Protein AF-A0A2G9HMK8-F1 (afdb_monomer_lite)

Organism: NCBI:txid429701

Foldseek 3Di:
DDDDDPDDDPVPDDPPDWDWDQDPPSPDTDTD

Secondary structure (DSSP, 8-state):
---------GGG--TT---EEEPGGGS-EEE-

Structure (mmCIF, N/CA/C/O backbone):
data_AF-A0A2G9HMK8-F1
#
_entry.id   AF-A0A2G9HMK8-F1
#
loop_
_atom_site.group_PDB
_atom_site.id
_atom_site.type_symbol
_atom_site.label_atom_id
_atom_site.label_alt_id
_atom_site.label_comp_id
_atom_site.label_asym_id
_atom_site.label_entity_id
_atom_site.label_seq_id
_atom_site.pdbx_PDB_ins_code
_atom_site.Cartn_x
_atom_site.Cartn_y
_atom_site.Cartn_z
_atom_site.occupancy
_atom_site.B_iso_or_equiv
_atom_site.auth_seq_id
_atom_site.auth_comp_id
_atom_site.auth_asym_id
_atom_site.auth_atom_id
_atom_site.pdbx_PDB_model_num
ATOM 1 N N . MET A 1 1 ? -4.513 -14.607 -24.114 1.00 66.88 1 MET A N 1
ATOM 2 C CA . MET A 1 1 ? -4.318 -14.893 -22.676 1.00 66.88 1 MET A CA 1
ATOM 3 C C . MET A 1 1 ? -4.670 -13.635 -21.897 1.00 66.88 1 MET A C 1
ATOM 5 O O . MET A 1 1 ? -4.094 -12.600 -22.198 1.00 66.88 1 MET A O 1
ATOM 9 N N . GLY A 1 2 ? -5.677 -13.679 -21.020 1.00 82.38 2 GLY A N 1
ATOM 10 C CA . GLY A 1 2 ? -6.166 -12.501 -20.288 1.00 82.38 2 GLY A CA 1
ATOM 11 C C . GLY A 1 2 ? -5.257 -12.080 -19.128 1.00 82.38 2 GLY A C 1
ATOM 12 O O . GLY A 1 2 ? -4.399 -12.847 -18.697 1.00 82.38 2 GLY A O 1
ATOM 13 N N . LEU A 1 3 ? -5.459 -10.861 -18.622 1.00 79.56 3 LEU A N 1
ATOM 14 C CA . LEU A 1 3 ? -4.790 -10.364 -17.420 1.00 79.56 3 LEU A CA 1
ATOM 15 C C . LEU A 1 3 ? -5.318 -11.117 -16.191 1.00 79.56 3 LEU A C 1
ATOM 17 O O . LEU A 1 3 ? -6.494 -10.999 -15.849 1.00 79.56 3 LEU A O 1
ATOM 21 N N . LEU A 1 4 ? -4.448 -11.861 -15.511 1.00 82.81 4 LEU A N 1
ATOM 22 C CA . LEU A 1 4 ? -4.754 -12.423 -14.197 1.00 82.81 4 LEU A CA 1
ATOM 23 C C . LEU A 1 4 ? -4.680 -11.297 -13.159 1.00 82.81 4 LEU A C 1
ATOM 25 O O . LEU A 1 4 ? -3.620 -10.714 -12.941 1.00 82.81 4 LEU A O 1
ATOM 29 N N . SER A 1 5 ? -5.815 -10.974 -12.537 1.00 81.25 5 SER A N 1
ATOM 30 C CA . SER A 1 5 ? -5.920 -9.952 -11.494 1.00 81.25 5 SER A CA 1
ATOM 31 C C . SER A 1 5 ? -6.647 -10.518 -10.278 1.00 81.25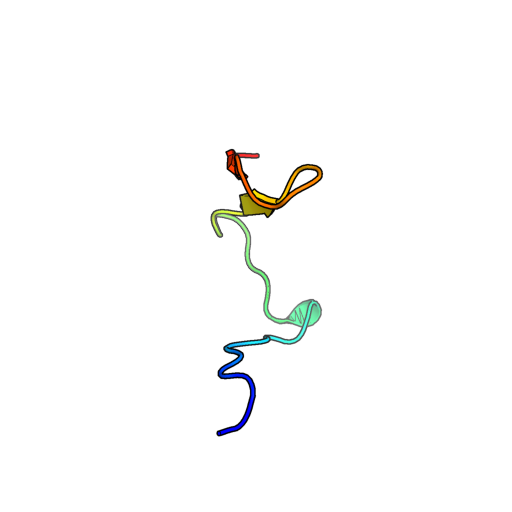 5 SER A C 1
ATOM 33 O O . SER A 1 5 ? -7.757 -11.022 -10.403 1.00 81.25 5 SER A O 1
ATOM 35 N N . ASN A 1 6 ? -6.033 -10.390 -9.099 1.00 83.50 6 ASN A N 1
ATOM 36 C CA . ASN A 1 6 ? -6.648 -10.695 -7.802 1.00 83.50 6 ASN A CA 1
ATOM 37 C C . ASN A 1 6 ? -7.182 -9.410 -7.146 1.00 83.50 6 ASN A C 1
ATOM 39 O O . ASN A 1 6 ? -6.874 -9.109 -5.994 1.00 83.50 6 ASN A O 1
ATOM 43 N N . ARG A 1 7 ? -7.907 -8.585 -7.911 1.00 87.56 7 ARG A N 1
ATOM 44 C CA . ARG A 1 7 ? -8.458 -7.322 -7.403 1.00 87.56 7 ARG A CA 1
ATOM 45 C C . ARG A 1 7 ? -9.478 -7.603 -6.295 1.00 87.56 7 ARG A C 1
ATOM 47 O O . ARG A 1 7 ? -10.370 -8.424 -6.478 1.00 87.56 7 ARG A O 1
ATOM 54 N N . ILE A 1 8 ? -9.381 -6.865 -5.192 1.00 90.81 8 ILE A N 1
ATOM 55 C CA . ILE A 1 8 ? -10.365 -6.868 -4.102 1.00 90.81 8 ILE A CA 1
ATOM 56 C C . ILE A 1 8 ? -11.101 -5.527 -4.035 1.00 90.81 8 ILE A C 1
ATOM 58 O O . ILE A 1 8 ? -10.597 -4.505 -4.505 1.00 90.81 8 ILE A O 1
ATOM 62 N N . GLU A 1 9 ? -12.290 -5.528 -3.438 1.00 94.06 9 GLU A N 1
ATOM 63 C CA . GLU A 1 9 ? -13.014 -4.299 -3.108 1.00 94.06 9 GLU A CA 1
ATOM 64 C C . GLU A 1 9 ? -12.297 -3.526 -1.994 1.00 94.06 9 GLU A C 1
ATOM 66 O O . GLU A 1 9 ? -11.767 -4.113 -1.049 1.00 94.06 9 GLU A O 1
ATOM 71 N N . ARG A 1 10 ? -12.309 -2.188 -2.065 1.00 89.62 10 ARG A N 1
ATOM 72 C CA . ARG A 1 10 ? -11.612 -1.338 -1.080 1.00 89.62 10 ARG A CA 1
ATOM 73 C C . ARG A 1 10 ? -12.178 -1.498 0.333 1.00 89.62 10 ARG A C 1
ATOM 75 O O . ARG A 1 10 ? -11.436 -1.373 1.299 1.00 89.62 10 ARG A O 1
ATOM 82 N N . SER A 1 11 ? -13.472 -1.792 0.451 1.00 95.19 11 SER A N 1
ATOM 83 C CA . SER A 1 11 ? -14.140 -2.071 1.728 1.00 95.19 11 SER A CA 1
ATOM 84 C C . SER A 1 11 ? -13.670 -3.364 2.396 1.00 95.19 11 SER A C 1
ATOM 86 O O . SER A 1 11 ? -13.943 -3.563 3.574 1.00 95.19 11 SER A O 1
ATOM 88 N N . SER A 1 12 ? -12.991 -4.246 1.659 1.00 94.81 12 SER A N 1
ATOM 89 C CA . SER A 1 12 ? -12.457 -5.500 2.190 1.00 94.81 12 SER A CA 1
ATOM 90 C C . SER A 1 12 ? -11.080 -5.341 2.838 1.00 94.81 12 SER A C 1
ATOM 92 O O . SER A 1 12 ? -10.616 -6.295 3.459 1.00 94.81 12 SER A O 1
ATOM 94 N N . LEU A 1 13 ? -10.439 -4.171 2.701 1.00 92.12 13 LEU A N 1
ATOM 95 C CA . LEU A 1 13 ? -9.166 -3.868 3.358 1.00 92.12 13 LEU A CA 1
ATOM 96 C C . LEU A 1 13 ? -9.345 -3.805 4.875 1.00 92.12 13 LEU A C 1
ATOM 98 O O . LEU A 1 13 ? -10.289 -3.190 5.380 1.00 92.12 13 LEU A O 1
ATOM 102 N N . LYS A 1 14 ? -8.405 -4.409 5.597 1.00 93.69 14 LYS A N 1
ATOM 103 C CA . LYS A 1 14 ? -8.391 -4.465 7.058 1.00 93.69 14 LYS A CA 1
ATOM 104 C C . LYS A 1 14 ? -7.135 -3.804 7.610 1.00 93.69 14 LYS A C 1
ATOM 106 O O . LYS A 1 14 ? -6.106 -3.694 6.949 1.00 93.69 14 LYS A O 1
ATOM 111 N N . LEU A 1 15 ? -7.223 -3.361 8.863 1.00 91.62 15 LEU A N 1
ATOM 112 C CA . LEU A 1 15 ? -6.046 -2.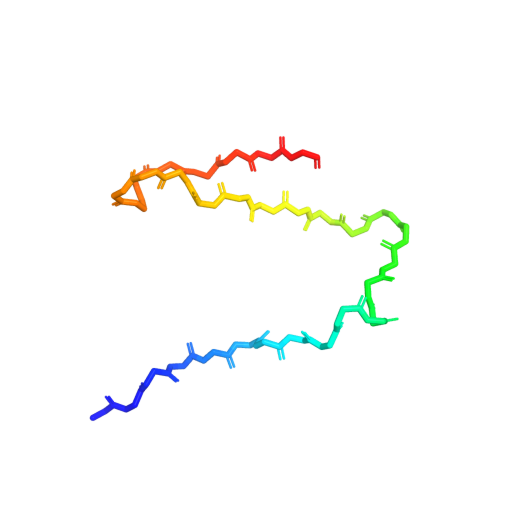918 9.605 1.00 91.62 15 LEU A CA 1
ATOM 113 C C . LEU A 1 15 ? -5.035 -4.065 9.698 1.00 91.62 15 LEU A C 1
ATOM 115 O O . LEU A 1 15 ? -5.401 -5.182 10.059 1.00 91.62 15 LEU A O 1
ATOM 119 N N . GLY A 1 16 ? -3.775 -3.761 9.394 1.00 90.38 16 GLY A N 1
ATOM 120 C CA . GLY A 1 16 ? -2.689 -4.740 9.359 1.00 90.38 16 GLY A CA 1
ATOM 121 C C . GLY A 1 16 ? -2.458 -5.393 7.994 1.00 90.38 16 GLY A C 1
ATOM 122 O O . GLY A 1 16 ? -1.475 -6.116 7.854 1.00 90.38 16 GLY A O 1
ATOM 123 N N . ASP A 1 17 ? -3.297 -5.130 6.985 1.00 91.19 17 ASP A N 1
ATOM 124 C CA . ASP A 1 17 ? -2.999 -5.559 5.617 1.00 91.19 17 ASP A CA 1
ATOM 125 C C . ASP A 1 17 ? -1.770 -4.809 5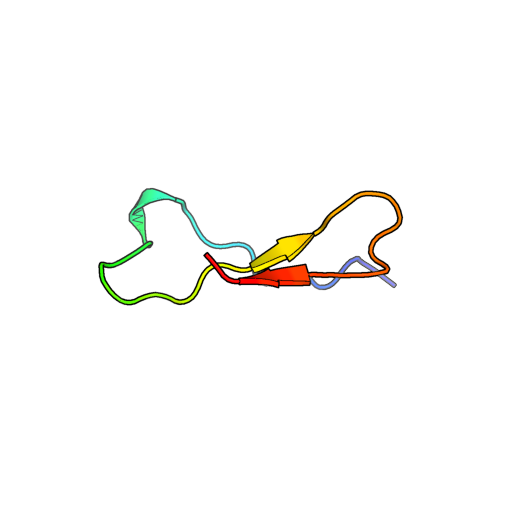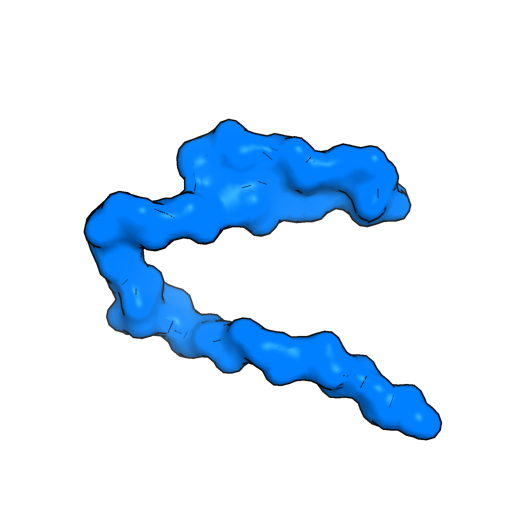.083 1.00 91.19 17 ASP A C 1
ATOM 127 O O . ASP A 1 17 ? -1.698 -3.581 5.141 1.00 91.19 17 ASP A O 1
ATOM 131 N N . HIS A 1 18 ? -0.816 -5.551 4.520 1.00 87.38 18 HIS A N 1
ATOM 132 C CA . HIS A 1 18 ? 0.351 -4.967 3.864 1.00 87.38 18 HIS A CA 1
ATOM 133 C C . HIS A 1 18 ? -0.029 -4.403 2.497 1.00 87.38 18 HIS A C 1
ATOM 135 O O . HIS A 1 18 ? -0.556 -5.116 1.636 1.00 87.38 18 HIS A O 1
ATOM 141 N N . ILE A 1 19 ? 0.285 -3.127 2.274 1.00 86.50 19 ILE A N 1
ATOM 142 C CA . ILE A 1 19 ? -0.003 -2.440 1.018 1.00 86.50 19 ILE A CA 1
ATOM 143 C C . ILE A 1 19 ? 1.310 -2.146 0.298 1.00 86.50 19 ILE A C 1
ATOM 145 O O . ILE A 1 19 ? 2.212 -1.496 0.823 1.00 86.50 19 ILE A O 1
ATOM 149 N N . TYR A 1 20 ? 1.384 -2.589 -0.955 1.00 82.81 20 TYR A N 1
ATOM 150 C CA . TYR A 1 20 ? 2.481 -2.267 -1.856 1.00 82.81 20 TYR A CA 1
ATOM 151 C C . TYR A 1 20 ? 1.983 -1.355 -2.968 1.00 82.81 20 TYR A C 1
ATOM 153 O O . TYR A 1 20 ? 0.998 -1.653 -3.644 1.00 82.81 20 TYR A O 1
ATOM 161 N N . SER A 1 21 ? 2.682 -0.242 -3.170 1.00 82.31 21 SER A N 1
ATOM 162 C CA . SER A 1 21 ? 2.401 0.687 -4.264 1.00 82.31 21 SER A CA 1
ATOM 163 C C . SER A 1 21 ? 3.486 0.588 -5.326 1.00 82.31 21 SER A C 1
ATOM 165 O O . SER A 1 21 ? 4.665 0.825 -5.046 1.00 82.31 21 SER A O 1
ATOM 167 N N . TRP A 1 22 ? 3.089 0.269 -6.557 1.00 82.25 22 TRP A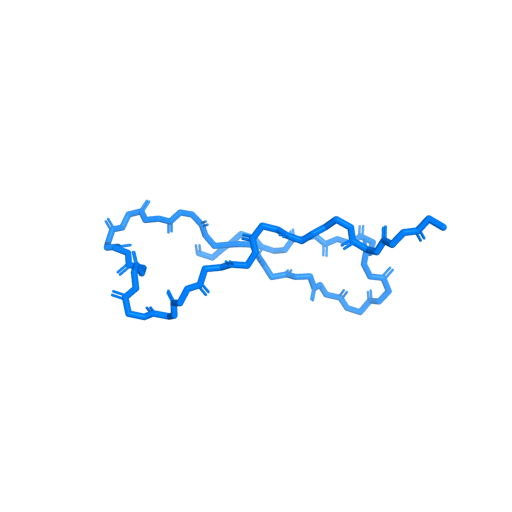 N 1
ATOM 168 C CA . TRP A 1 22 ? 3.991 0.281 -7.704 1.00 82.25 22 TRP A CA 1
ATOM 169 C C . TRP A 1 22 ? 4.331 1.721 -8.085 1.00 82.25 22 TRP A C 1
ATOM 171 O O . TRP A 1 22 ? 3.450 2.540 -8.352 1.00 82.25 22 TRP A O 1
ATOM 181 N N . ARG A 1 23 ? 5.625 2.034 -8.096 1.00 79.06 23 ARG A N 1
ATOM 182 C CA . ARG A 1 23 ? 6.158 3.311 -8.588 1.00 79.06 23 ARG A CA 1
ATOM 183 C C . ARG A 1 23 ? 6.311 3.244 -10.124 1.00 79.06 23 ARG A C 1
ATOM 185 O O . ARG A 1 23 ? 6.142 2.163 -10.699 1.00 79.06 23 ARG A O 1
ATOM 192 N N . PRO A 1 24 ? 6.577 4.376 -10.811 1.00 79.50 24 PRO A N 1
ATOM 193 C CA . PRO A 1 24 ? 6.644 4.420 -12.271 1.00 79.50 24 PRO A CA 1
ATOM 194 C C . PRO A 1 24 ? 7.500 3.294 -12.859 1.00 79.50 24 PRO A C 1
ATOM 196 O O . PRO A 1 24 ? 8.511 2.911 -12.277 1.00 79.50 24 PRO A O 1
ATOM 199 N N . ALA A 1 25 ? 7.075 2.775 -14.012 1.00 79.88 25 ALA A N 1
ATOM 200 C CA . ALA A 1 25 ? 7.697 1.654 -14.723 1.00 79.88 25 ALA A CA 1
ATOM 201 C C . ALA A 1 25 ? 7.637 0.274 -14.031 1.00 79.88 25 ALA A C 1
ATOM 203 O O . ALA A 1 25 ? 8.198 -0.674 -14.570 1.00 79.88 25 ALA A O 1
ATOM 204 N N . TYR A 1 26 ? 6.938 0.119 -12.896 1.00 76.12 26 TYR A N 1
ATOM 205 C CA . TYR A 1 26 ? 6.765 -1.171 -12.193 1.00 76.12 26 TYR A CA 1
ATOM 206 C C . TYR A 1 26 ? 8.082 -1.840 -11.756 1.00 76.12 26 TYR A C 1
ATOM 208 O O . TYR A 1 26 ? 8.115 -3.028 -11.453 1.00 76.12 26 TYR A O 1
ATOM 216 N N . ILE A 1 27 ? 9.172 -1.072 -11.700 1.00 79.94 27 ILE A N 1
ATOM 217 C CA . ILE A 1 27 ? 10.516 -1.566 -11.365 1.00 79.94 27 ILE A CA 1
ATOM 218 C C . ILE A 1 27 ? 10.767 -1.652 -9.856 1.00 79.94 27 ILE A C 1
ATOM 220 O O . ILE A 1 27 ? 11.748 -2.248 -9.421 1.00 79.94 27 ILE A O 1
ATOM 224 N N . TYR A 1 28 ? 9.901 -1.034 -9.051 1.00 78.50 28 TYR A N 1
ATOM 225 C CA . TYR A 1 28 ? 10.026 -0.992 -7.601 1.00 78.50 28 TYR A CA 1
ATOM 226 C C . TYR A 1 28 ? 8.654 -0.858 -6.938 1.00 78.50 28 TYR A C 1
ATOM 228 O O . TYR A 1 28 ? 7.791 -0.097 -7.395 1.00 78.50 28 TYR A O 1
ATOM 236 N N . ALA A 1 29 ? 8.485 -1.578 -5.832 1.00 82.62 29 ALA A N 1
ATOM 237 C CA . ALA A 1 29 ? 7.335 -1.474 -4.952 1.00 82.62 29 ALA A CA 1
ATOM 238 C C . ALA A 1 29 ? 7.751 -0.803 -3.641 1.00 82.62 29 ALA A C 1
ATOM 240 O O . ALA A 1 29 ? 8.733 -1.201 -3.015 1.00 82.62 29 ALA A O 1
ATOM 241 N N . HIS A 1 30 ? 6.987 0.201 -3.219 1.00 83.88 30 HIS A N 1
ATOM 242 C CA . HIS A 1 30 ? 7.138 0.808 -1.901 1.00 83.88 30 HIS A CA 1
ATOM 243 C C . HIS A 1 30 ? 6.176 0.138 -0.916 1.00 83.88 30 HIS A C 1
ATOM 245 O O . HIS A 1 30 ? 4.991 0.007 -1.232 1.00 83.88 30 HIS A O 1
ATOM 251 N N . HIS A 1 31 ? 6.695 -0.277 0.241 1.00 81.56 31 HIS A N 1
ATOM 252 C CA . HIS A 1 31 ? 5.906 -0.808 1.351 1.00 81.56 31 HIS A CA 1
ATOM 253 C C . HIS A 1 31 ? 5.512 0.351 2.272 1.00 81.56 31 HIS A C 1
ATOM 255 O O . HIS A 1 31 ? 6.396 1.106 2.685 1.00 81.56 31 HIS 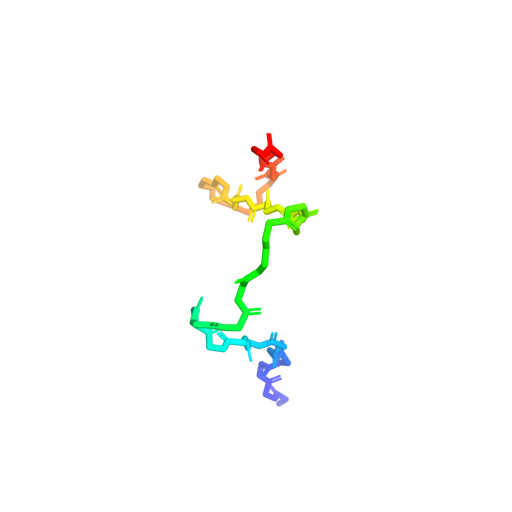A O 1
ATOM 261 N N . GLY A 1 32 ? 4.212 0.515 2.523 1.00 65.81 32 GLY A N 1
ATOM 262 C CA . GLY A 1 32 ? 3.651 1.559 3.385 1.00 65.81 32 GLY A CA 1
ATOM 263 C C . GLY A 1 32 ? 2.846 0.990 4.538 1.00 65.81 32 GLY A C 1
ATOM 264 O O . GLY A 1 32 ? 2.453 -0.194 4.445 1.00 65.81 32 GLY A O 1
#

pLDDT: mean 84.24, std 7.07, range [65.81, 95.19]

Sequence (32 aa):
MGLLSNRIERSSLKLGDHIYSWRPAYIYAHHG

Radius of gyration: 12.06 Å; chains: 1; bounding box: 25×19×32 Å